Protein AF-A0AA38KB79-F1 (afdb_monomer_lite)

Secondary structure (DSSP, 8-state):
---GGGS-HHHHH-HHHHHHHHHHHHHHHHHHHHHHHHHHHHHHB-EETTTTEE-BPPPPHHHHHHHHHHHHH-TT------HHHHHHHHHHHHHHHHHHHHHTSTT---TTHHHHHHHHHHHHHHHTTT-HHHHHHHHHHHHHHHHHHTT-----TTT-S-----------

Foldseek 3Di:
DDPPVPDPPVQVPPVVNVVVVVVVVVVLVVVLVVVLLVLLLLQQDFADLVVLHGDDPHDALQRSLVVSCCSNVHPPDPDDAAPVSSLVSLLLSVLLSVQLSVVSPRSHHDPCSVVSSVVVVVCLCVVVVNPPVSSVVVSVVSSVVSCVVNVRPPDCVPRHPPPPPPPPDPDD

Sequence (172 aa):
MMRFDLLPSAVREHKPTMAVIKNKINKELTNNRAAAKALLLKSLGDFSPGINEFSGPYIPIVKLTNMLLSEICGASSKLTVTLPRVARVAFLRNQYVCDATIAANGGKVGSGFWDNVDTALRVVRETHKEDSIKITQVFTRILMEDRATYNDFESDENLDRLAEVLESDVEV

pLDDT: mean 84.41, std 15.44, range [36.84, 97.69]

Radius of gyration: 18.87 Å; chains: 1; bounding box: 64×36×50 Å

Organism: NCBI:txid2804958

Structure (mmCIF, N/CA/C/O backbone):
data_AF-A0AA38KB79-F1
#
_entry.id   AF-A0AA38KB79-F1
#
loop_
_atom_site.group_PDB
_atom_site.id
_atom_site.type_symbol
_atom_site.label_atom_id
_atom_site.label_alt_id
_atom_site.label_comp_id
_atom_site.label_asym_id
_atom_site.label_entity_id
_atom_site.label_seq_id
_atom_site.pdbx_PDB_ins_code
_atom_site.Cartn_x
_atom_site.Cartn_y
_atom_site.Cartn_z
_atom_site.occupancy
_atom_site.B_iso_or_equiv
_atom_site.auth_seq_id
_atom_site.auth_comp_id
_atom_site.auth_asym_id
_atom_site.auth_atom_id
_atom_site.pdbx_PDB_model_num
ATOM 1 N N . MET A 1 1 ? -13.591 5.690 10.187 1.00 42.28 1 MET A N 1
ATOM 2 C CA . MET A 1 1 ? -14.034 6.135 11.527 1.00 42.28 1 MET A CA 1
ATOM 3 C C . MET A 1 1 ? -14.784 4.976 12.175 1.00 42.28 1 MET A C 1
ATOM 5 O O . MET A 1 1 ? -15.666 4.434 11.523 1.00 42.28 1 MET A O 1
ATOM 9 N N . MET A 1 2 ? -14.376 4.512 13.364 1.00 60.38 2 MET A N 1
ATOM 10 C CA . MET A 1 2 ? -15.037 3.379 14.034 1.00 60.38 2 MET A CA 1
ATOM 11 C C . MET A 1 2 ? -16.416 3.782 14.553 1.00 60.38 2 MET A C 1
ATOM 13 O O . MET A 1 2 ? -16.556 4.829 15.185 1.00 60.38 2 MET A O 1
ATOM 17 N N . ARG A 1 3 ? -17.406 2.920 14.318 1.00 69.75 3 ARG A N 1
ATOM 18 C CA . ARG A 1 3 ? -18.794 3.111 14.732 1.00 69.75 3 ARG A CA 1
ATOM 19 C C . ARG A 1 3 ? -19.046 2.573 16.147 1.00 69.75 3 ARG A C 1
ATOM 21 O O . ARG A 1 3 ? -19.761 1.593 16.343 1.00 69.75 3 ARG A O 1
ATOM 28 N N . PHE A 1 4 ? -18.408 3.172 17.156 1.00 70.88 4 PHE A N 1
ATOM 29 C CA . PHE A 1 4 ? -18.688 2.818 18.560 1.00 70.88 4 PHE A CA 1
ATOM 30 C C . PHE A 1 4 ? -20.123 3.174 18.974 1.00 70.88 4 PHE A C 1
ATOM 32 O O . PHE A 1 4 ? -20.611 2.668 19.979 1.00 70.88 4 PHE A O 1
ATOM 39 N N . ASP A 1 5 ? -20.806 4.006 18.188 1.00 72.50 5 ASP A N 1
ATOM 40 C CA . ASP A 1 5 ? -22.233 4.307 18.273 1.00 72.50 5 ASP A CA 1
ATOM 41 C C . ASP A 1 5 ? -23.123 3.061 18.143 1.00 72.50 5 ASP A C 1
ATOM 43 O O . ASP A 1 5 ? -24.204 3.052 18.723 1.00 72.50 5 ASP A O 1
ATOM 47 N N . LEU A 1 6 ? -22.648 1.994 17.491 1.00 77.00 6 LEU A N 1
ATOM 48 C CA . LEU A 1 6 ? -23.392 0.739 17.323 1.00 77.00 6 LEU A CA 1
ATOM 49 C C . LEU A 1 6 ? -23.281 -0.221 18.520 1.00 77.00 6 LEU A C 1
ATOM 51 O O . LEU A 1 6 ? -23.976 -1.234 18.560 1.00 77.00 6 LEU A O 1
ATOM 55 N N . LEU A 1 7 ? -22.411 0.061 19.497 1.00 79.62 7 LEU A N 1
ATOM 56 C CA . LEU A 1 7 ? -22.314 -0.757 20.708 1.00 79.62 7 LEU A CA 1
ATOM 57 C C . LEU A 1 7 ? -23.459 -0.425 21.683 1.00 79.62 7 LEU A C 1
ATOM 59 O O . LEU A 1 7 ? -23.790 0.756 21.843 1.00 79.62 7 LEU A O 1
ATOM 63 N N . PRO A 1 8 ? -24.010 -1.421 22.406 1.00 84.75 8 PRO A N 1
ATOM 64 C CA . PRO A 1 8 ? -24.992 -1.178 23.462 1.00 84.75 8 PRO A CA 1
ATOM 65 C C . PRO A 1 8 ? -24.484 -0.157 24.491 1.00 84.75 8 PRO A C 1
ATOM 67 O O . PRO A 1 8 ? -23.306 -0.182 24.860 1.00 84.75 8 PRO A O 1
ATOM 70 N N . SER A 1 9 ? -25.362 0.718 24.996 1.00 79.81 9 SER A N 1
ATOM 71 C CA . SER A 1 9 ? -25.012 1.769 25.974 1.00 79.81 9 SER A CA 1
ATOM 72 C C . SER A 1 9 ? -24.265 1.219 27.190 1.00 79.81 9 SER A C 1
ATOM 74 O O . SER A 1 9 ? -23.208 1.741 27.540 1.00 79.81 9 SER A O 1
ATOM 76 N N . ALA A 1 10 ? -24.729 0.089 27.729 1.00 79.12 10 ALA A N 1
ATOM 77 C CA . ALA A 1 10 ? -24.097 -0.611 28.845 1.00 79.12 10 ALA A CA 1
ATOM 78 C C . ALA A 1 10 ? -22.624 -0.981 28.580 1.00 79.12 10 ALA A C 1
ATOM 80 O O . ALA A 1 10 ? -21.791 -0.911 29.479 1.00 79.12 10 ALA A O 1
ATOM 81 N N . VAL A 1 11 ? -22.275 -1.337 27.339 1.00 78.44 11 VAL A N 1
ATOM 82 C CA . VAL A 1 11 ? -20.889 -1.648 26.955 1.00 78.44 11 VAL A CA 1
ATOM 83 C C . VAL A 1 11 ? -20.072 -0.368 26.826 1.00 78.44 11 VAL A C 1
ATOM 85 O O . VAL A 1 11 ? -18.942 -0.329 27.303 1.00 78.44 11 VAL A O 1
ATOM 88 N N . ARG A 1 12 ? -20.638 0.687 26.225 1.00 80.25 12 ARG A N 1
ATOM 89 C CA . ARG A 1 12 ? -19.955 1.976 26.005 1.00 80.25 12 ARG A CA 1
ATOM 90 C C . ARG A 1 12 ? -19.605 2.693 27.305 1.00 80.25 12 ARG A C 1
ATOM 92 O O . ARG A 1 12 ? -18.544 3.308 27.397 1.00 80.25 12 ARG A O 1
ATOM 99 N N . GLU A 1 13 ? -20.484 2.609 28.294 1.00 86.00 13 GLU A N 1
ATOM 100 C CA . GLU A 1 13 ? -20.317 3.250 29.601 1.00 86.00 13 GLU A CA 1
ATOM 101 C C . GLU A 1 13 ? -19.395 2.443 30.529 1.00 86.00 13 GLU A C 1
ATOM 103 O O . GLU A 1 13 ? -18.754 3.002 31.425 1.00 86.00 13 GLU A O 1
ATOM 108 N N . HIS A 1 14 ? -19.235 1.139 30.274 1.00 89.12 14 HIS A N 1
ATOM 109 C CA . HIS A 1 14 ? -18.348 0.280 31.048 1.00 89.12 14 HIS A CA 1
ATOM 110 C C . HIS A 1 14 ? -16.876 0.457 30.634 1.00 89.12 14 HIS A C 1
ATOM 112 O O . HIS A 1 14 ? -16.342 -0.241 29.763 1.00 89.12 14 HIS A O 1
ATOM 118 N N . LYS A 1 15 ? -16.193 1.398 31.302 1.00 86.50 15 LYS A N 1
ATOM 119 C CA . LYS A 1 15 ? -14.796 1.786 31.018 1.00 86.50 15 LYS A CA 1
ATOM 120 C C . LYS A 1 15 ? -13.823 0.600 30.880 1.00 86.50 15 LYS A C 1
ATOM 122 O O . LYS A 1 15 ? -13.071 0.606 29.903 1.00 86.50 15 LYS A O 1
ATOM 127 N N . PRO A 1 16 ? -13.822 -0.418 31.770 1.00 89.75 16 PRO A N 1
ATOM 128 C CA . PRO A 1 16 ? -12.907 -1.553 31.632 1.00 89.75 16 PRO A CA 1
ATOM 129 C C . PRO A 1 16 ? -13.138 -2.346 30.340 1.00 89.75 16 PRO A C 1
ATOM 131 O O . PRO A 1 16 ? -12.187 -2.656 29.625 1.00 89.75 16 PRO A O 1
ATOM 134 N N . THR A 1 17 ? -14.400 -2.610 29.989 1.00 86.25 17 THR A N 1
ATOM 135 C CA . THR A 1 17 ? -14.744 -3.354 28.765 1.00 86.25 17 THR A CA 1
ATOM 136 C C . THR A 1 17 ? -14.363 -2.557 27.524 1.00 86.25 17 THR A C 1
ATOM 138 O O . THR A 1 17 ? -13.744 -3.100 26.611 1.00 86.25 17 THR A O 1
ATOM 141 N N . MET A 1 18 ? -14.637 -1.250 27.508 1.00 88.62 18 MET A N 1
ATOM 142 C CA . MET A 1 18 ? -14.214 -0.392 26.400 1.00 88.62 18 MET A CA 1
ATOM 143 C C . MET A 1 18 ? -12.696 -0.318 26.248 1.00 88.62 18 MET A C 1
ATOM 145 O O . MET A 1 18 ? -12.212 -0.267 25.117 1.00 88.62 18 MET A O 1
ATOM 149 N N . ALA A 1 19 ? -11.934 -0.329 27.345 1.00 89.00 19 ALA A N 1
ATOM 150 C CA . ALA A 1 19 ? -10.475 -0.372 27.284 1.00 89.00 19 ALA A CA 1
ATOM 151 C C . ALA A 1 19 ? -9.980 -1.674 26.634 1.00 89.00 19 ALA A C 1
ATOM 153 O O . ALA A 1 19 ? -9.142 -1.630 25.733 1.00 89.00 19 ALA A O 1
ATOM 154 N N . VAL A 1 20 ? -10.552 -2.821 27.016 1.00 89.75 20 VAL A N 1
ATOM 155 C CA . VAL A 1 20 ? -10.233 -4.124 26.408 1.00 89.75 20 VAL A CA 1
ATOM 156 C C . VAL A 1 20 ? -10.568 -4.139 24.915 1.00 89.75 20 VAL A C 1
ATOM 158 O O . VAL A 1 20 ? -9.731 -4.543 24.108 1.00 89.75 20 VAL A O 1
ATOM 161 N N . ILE A 1 21 ? -11.752 -3.649 24.530 1.00 86.25 21 ILE A N 1
ATOM 162 C CA . ILE A 1 21 ? -12.179 -3.572 23.125 1.00 86.25 21 ILE A CA 1
ATOM 163 C C . ILE A 1 21 ? -11.209 -2.704 22.315 1.00 86.25 21 ILE A C 1
ATOM 165 O O . ILE A 1 21 ? -10.698 -3.151 21.288 1.00 86.25 21 ILE A O 1
ATOM 169 N N . LYS A 1 22 ? -10.903 -1.490 22.792 1.00 88.38 22 LYS A N 1
ATOM 170 C CA . LYS A 1 22 ? -9.963 -0.577 22.122 1.00 88.38 22 LYS A CA 1
ATOM 171 C C . LYS A 1 22 ? -8.583 -1.209 21.960 1.00 88.38 22 LYS A C 1
ATOM 173 O O . LYS A 1 22 ? -8.024 -1.158 20.870 1.00 88.38 22 LYS A O 1
ATOM 178 N N . ASN A 1 23 ? -8.059 -1.842 23.008 1.00 91.00 23 ASN A N 1
ATOM 179 C CA . ASN A 1 23 ? -6.752 -2.496 22.962 1.00 91.00 23 ASN A CA 1
ATOM 180 C C . ASN A 1 23 ? -6.723 -3.646 21.953 1.00 91.00 23 ASN A C 1
ATOM 182 O O . ASN A 1 23 ? -5.775 -3.749 21.175 1.00 91.00 23 ASN A O 1
ATOM 186 N N . LYS A 1 24 ? -7.768 -4.483 21.923 1.00 89.56 24 LYS A N 1
ATOM 187 C CA . LYS A 1 24 ? -7.868 -5.590 20.967 1.00 89.56 24 LYS A CA 1
ATOM 188 C C . LYS A 1 24 ? -7.904 -5.080 19.527 1.00 89.56 24 LYS A C 1
ATOM 190 O O . LYS A 1 24 ? -7.163 -5.585 18.692 1.00 89.56 24 LYS A O 1
ATOM 195 N N . ILE A 1 25 ? -8.697 -4.044 19.255 1.00 86.69 25 ILE A N 1
ATOM 196 C CA . ILE A 1 25 ? -8.784 -3.445 17.918 1.00 86.69 25 ILE A CA 1
ATOM 197 C C . ILE A 1 25 ? -7.461 -2.786 17.519 1.00 86.69 25 ILE A C 1
ATOM 199 O O . ILE A 1 25 ? -6.984 -3.000 16.411 1.00 86.69 25 ILE A O 1
ATOM 203 N N . ASN A 1 26 ? -6.835 -2.014 18.411 1.00 89.12 26 ASN A N 1
ATOM 204 C CA . ASN A 1 26 ? -5.550 -1.372 18.128 1.00 89.12 26 ASN A CA 1
ATOM 205 C C . ASN A 1 26 ? -4.465 -2.403 17.805 1.00 89.12 26 ASN A C 1
ATOM 207 O O . ASN A 1 26 ? -3.685 -2.203 16.872 1.00 89.12 26 ASN A O 1
ATOM 211 N N . LYS A 1 27 ? -4.438 -3.517 18.545 1.00 91.38 27 LYS A N 1
ATOM 212 C CA . LYS A 1 27 ? -3.536 -4.637 18.272 1.00 91.38 27 LYS A CA 1
ATOM 213 C C . LYS A 1 27 ? -3.803 -5.231 16.889 1.00 91.38 27 LYS A C 1
ATOM 215 O O . LYS A 1 27 ? -2.865 -5.380 16.116 1.00 91.38 27 LYS A O 1
ATOM 220 N N . GLU A 1 28 ? -5.065 -5.490 16.558 1.00 90.06 28 GLU A N 1
ATOM 221 C CA . GLU A 1 28 ? -5.451 -6.044 15.257 1.00 90.06 28 GLU A CA 1
ATOM 222 C C . GLU A 1 28 ? -5.068 -5.121 14.094 1.00 90.06 28 GLU A C 1
ATOM 224 O O . GLU A 1 28 ? -4.410 -5.540 13.149 1.00 90.06 28 GLU A O 1
ATOM 229 N N . LEU A 1 29 ? -5.376 -3.825 14.191 1.00 89.19 29 LEU A N 1
ATOM 230 C CA . LEU A 1 29 ? -5.005 -2.841 13.170 1.00 89.19 29 LEU A CA 1
ATOM 231 C C . LEU A 1 29 ? -3.485 -2.720 13.006 1.00 89.19 29 LEU A C 1
ATOM 233 O O . LEU A 1 29 ? -2.998 -2.514 11.895 1.00 89.19 29 LEU A O 1
ATOM 237 N N . THR A 1 30 ? -2.733 -2.851 14.100 1.00 91.44 30 THR A N 1
ATOM 238 C CA . THR A 1 30 ? -1.264 -2.858 14.069 1.00 91.44 30 THR A CA 1
ATOM 239 C C . THR A 1 30 ? -0.738 -4.099 13.353 1.00 91.44 30 THR A C 1
ATOM 241 O O . THR A 1 30 ? 0.137 -3.980 12.494 1.00 91.44 30 THR A O 1
ATOM 244 N N . ASN A 1 31 ? -1.307 -5.269 13.645 1.00 91.75 31 ASN A N 1
ATOM 245 C CA . ASN A 1 31 ? -0.956 -6.521 12.982 1.00 91.75 31 ASN A CA 1
ATOM 246 C C . ASN A 1 31 ? -1.278 -6.468 11.485 1.00 91.75 31 ASN A C 1
ATOM 248 O O . ASN A 1 31 ? -0.405 -6.757 10.672 1.00 91.75 31 ASN A O 1
ATOM 252 N N . ASN A 1 32 ? -2.468 -5.994 11.112 1.00 91.56 32 ASN A N 1
ATOM 253 C CA . ASN A 1 32 ? -2.883 -5.859 9.713 1.00 91.56 32 ASN A CA 1
ATOM 254 C C . ASN A 1 32 ? -1.961 -4.914 8.938 1.00 91.56 32 ASN A C 1
ATOM 256 O O . ASN A 1 32 ? -1.565 -5.199 7.811 1.00 91.56 32 ASN A O 1
ATOM 260 N N . ARG A 1 33 ? -1.551 -3.804 9.562 1.00 92.88 33 ARG A N 1
ATOM 261 C CA . ARG A 1 33 ? -0.542 -2.893 9.009 1.00 92.88 33 ARG A CA 1
ATOM 262 C C . ARG A 1 33 ? 0.820 -3.568 8.840 1.00 92.88 33 ARG A C 1
ATOM 264 O O . ARG A 1 33 ? 1.491 -3.345 7.837 1.00 92.88 33 ARG A O 1
ATOM 271 N N . ALA A 1 34 ? 1.262 -4.374 9.799 1.00 93.44 34 ALA A N 1
ATOM 272 C CA . ALA A 1 34 ? 2.520 -5.107 9.673 1.00 93.44 34 ALA A CA 1
ATOM 273 C C . ALA A 1 34 ? 2.456 -6.150 8.542 1.00 93.44 34 ALA A C 1
ATOM 275 O O . ALA A 1 34 ? 3.361 -6.196 7.709 1.00 93.44 34 ALA A O 1
ATOM 276 N N . ALA A 1 35 ? 1.362 -6.911 8.466 1.00 94.56 35 ALA A N 1
ATOM 277 C CA . ALA A 1 35 ? 1.115 -7.908 7.429 1.00 94.56 35 ALA A CA 1
ATOM 278 C C . ALA A 1 35 ? 1.055 -7.273 6.031 1.00 94.56 35 ALA A C 1
ATOM 280 O O . ALA A 1 35 ? 1.725 -7.738 5.110 1.00 94.56 35 ALA A O 1
ATOM 281 N N . ALA A 1 36 ? 0.354 -6.143 5.889 1.00 95.44 36 ALA A N 1
ATOM 282 C CA . ALA A 1 36 ? 0.302 -5.398 4.636 1.00 95.44 36 ALA A CA 1
ATOM 283 C C . ALA A 1 36 ? 1.699 -4.962 4.169 1.00 95.44 36 ALA A C 1
ATOM 285 O O . ALA A 1 36 ? 2.058 -5.198 3.018 1.00 95.44 36 ALA A O 1
ATOM 286 N N . LYS A 1 37 ? 2.529 -4.400 5.063 1.00 95.56 37 LYS A N 1
ATOM 287 C CA . LYS A 1 37 ? 3.921 -4.041 4.731 1.00 95.56 37 LYS A CA 1
ATOM 288 C C . LYS A 1 37 ? 4.749 -5.251 4.297 1.00 95.56 37 LYS A C 1
ATOM 290 O O . LYS A 1 37 ? 5.547 -5.134 3.373 1.00 95.56 37 LYS A O 1
ATOM 295 N N . ALA A 1 38 ? 4.575 -6.393 4.958 1.00 95.56 38 ALA A N 1
ATOM 296 C CA . ALA A 1 38 ? 5.284 -7.620 4.608 1.00 95.56 38 ALA A CA 1
ATOM 297 C C . ALA A 1 38 ? 4.873 -8.139 3.221 1.00 95.56 38 ALA A C 1
ATOM 299 O O . ALA A 1 38 ? 5.730 -8.553 2.444 1.00 95.56 38 ALA A O 1
ATOM 300 N N . LEU A 1 39 ? 3.582 -8.070 2.886 1.00 96.75 39 LEU A N 1
ATOM 301 C CA . LEU A 1 39 ? 3.069 -8.440 1.567 1.00 96.75 39 LEU A CA 1
ATOM 302 C C . LEU A 1 39 ? 3.544 -7.492 0.462 1.00 96.75 39 LEU A C 1
ATOM 304 O O . LEU A 1 39 ? 3.928 -7.966 -0.606 1.00 96.75 39 LEU A O 1
ATOM 308 N N . LEU A 1 40 ? 3.580 -6.182 0.726 1.00 96.88 40 LEU A N 1
ATOM 309 C CA . LEU A 1 40 ? 4.143 -5.195 -0.200 1.00 96.88 40 LEU A CA 1
ATOM 310 C C . LEU A 1 40 ? 5.622 -5.486 -0.477 1.00 96.88 40 LEU A C 1
ATOM 312 O O . LEU A 1 40 ? 6.003 -5.590 -1.638 1.00 96.88 40 LEU A O 1
ATOM 316 N N . LEU A 1 41 ? 6.432 -5.723 0.560 1.00 95.88 41 LEU A N 1
ATOM 317 C CA . LEU A 1 41 ? 7.835 -6.113 0.388 1.00 95.88 41 LEU A CA 1
ATOM 318 C C . LEU A 1 41 ? 7.969 -7.394 -0.439 1.00 95.88 41 LEU A C 1
ATOM 320 O O . LEU A 1 41 ? 8.702 -7.433 -1.421 1.00 95.88 41 LEU A O 1
ATOM 324 N N . LYS A 1 42 ? 7.212 -8.433 -0.070 1.00 95.62 42 LYS A N 1
ATOM 325 C CA . LYS A 1 42 ? 7.219 -9.723 -0.768 1.00 95.62 42 LYS A CA 1
ATOM 326 C C . LYS A 1 42 ? 6.853 -9.579 -2.247 1.00 95.62 42 LYS A C 1
ATOM 328 O O . LYS A 1 42 ? 7.368 -10.329 -3.067 1.00 95.62 42 LYS A O 1
ATOM 333 N N . SER A 1 43 ? 5.978 -8.632 -2.591 1.00 96.31 43 SER A N 1
ATOM 334 C CA . SER A 1 43 ? 5.566 -8.389 -3.978 1.00 96.31 43 SER A CA 1
ATOM 335 C C . SER A 1 43 ? 6.677 -7.869 -4.883 1.00 96.31 43 SER A C 1
ATOM 337 O O . SER A 1 43 ? 6.566 -7.985 -6.102 1.00 96.31 43 SER A O 1
ATOM 339 N N . LEU A 1 44 ? 7.734 -7.312 -4.293 1.00 95.69 44 LEU A N 1
ATOM 340 C CA . LEU A 1 44 ? 8.843 -6.690 -5.002 1.00 95.69 44 LEU A CA 1
ATOM 341 C C . LEU A 1 44 ? 10.019 -7.658 -5.231 1.00 95.69 44 LEU A C 1
ATOM 343 O O . LEU A 1 44 ? 10.892 -7.367 -6.043 1.00 95.69 44 LEU A O 1
ATOM 347 N N . GLY A 1 45 ? 10.026 -8.820 -4.570 1.00 93.31 45 GLY A N 1
ATOM 348 C CA . GLY A 1 45 ? 11.122 -9.785 -4.653 1.00 93.31 45 GLY A CA 1
ATOM 349 C C . GLY A 1 45 ? 12.372 -9.319 -3.906 1.00 93.31 45 GLY A C 1
ATOM 350 O O . GLY A 1 45 ? 12.269 -8.745 -2.818 1.00 93.31 45 GLY A O 1
ATOM 351 N N . ASP A 1 46 ? 13.547 -9.578 -4.479 1.00 93.44 46 ASP A N 1
ATOM 352 C CA . ASP A 1 46 ? 14.823 -9.288 -3.826 1.00 93.44 46 ASP A CA 1
ATOM 353 C C . ASP A 1 46 ? 15.293 -7.853 -4.072 1.00 93.44 46 ASP A C 1
ATOM 355 O O . ASP A 1 46 ? 15.255 -7.338 -5.195 1.00 93.44 46 ASP A O 1
ATOM 359 N N . PHE A 1 47 ? 15.774 -7.220 -3.002 1.00 93.75 47 PHE A N 1
ATOM 360 C CA . PHE A 1 47 ? 16.335 -5.876 -3.032 1.00 93.75 47 PHE A CA 1
ATOM 361 C C . PHE A 1 47 ? 17.858 -5.920 -3.157 1.00 93.75 47 PHE A C 1
ATOM 363 O O . PHE A 1 47 ? 18.532 -6.574 -2.359 1.00 93.75 47 PHE A O 1
ATOM 370 N N . SER A 1 48 ? 18.397 -5.165 -4.111 1.00 91.31 48 SER A N 1
ATOM 371 C CA . SER A 1 48 ? 19.828 -5.062 -4.396 1.00 91.31 48 SER A CA 1
ATOM 372 C C . SER A 1 48 ? 20.393 -3.739 -3.859 1.00 91.31 48 SER A C 1
ATOM 374 O O . SER A 1 48 ? 20.216 -2.699 -4.499 1.00 91.31 48 SER A O 1
ATOM 376 N N . PRO A 1 49 ? 21.131 -3.731 -2.727 1.00 85.94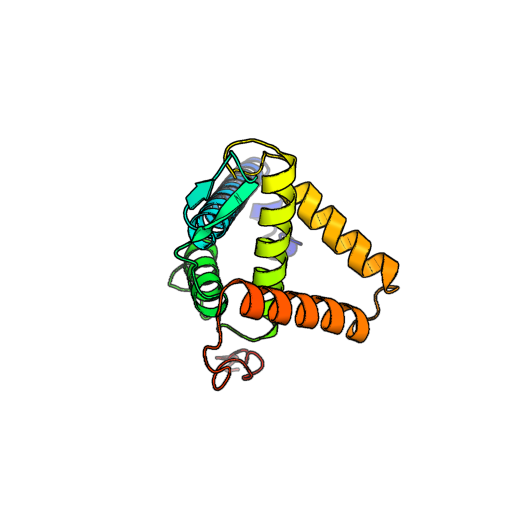 49 PRO A N 1
ATOM 377 C CA . PRO A 1 49 ? 21.596 -2.490 -2.098 1.00 85.94 49 PRO A CA 1
ATOM 378 C C . PRO A 1 49 ? 22.555 -1.663 -2.957 1.00 85.94 49 PRO A C 1
ATOM 380 O O . PRO A 1 49 ? 22.613 -0.450 -2.800 1.00 85.94 49 PRO A O 1
ATOM 383 N N . GLY A 1 50 ? 23.308 -2.306 -3.856 1.00 85.00 50 GLY A N 1
ATOM 384 C CA . GLY A 1 50 ? 24.293 -1.625 -4.702 1.00 85.00 50 GLY A CA 1
ATOM 385 C C . GLY A 1 50 ? 23.679 -0.695 -5.749 1.00 85.00 50 GLY A C 1
ATOM 386 O O . GLY A 1 50 ? 24.305 0.293 -6.115 1.00 85.00 50 GLY A O 1
ATOM 387 N N . ILE A 1 51 ? 22.461 -0.998 -6.203 1.00 87.25 51 ILE A N 1
ATOM 388 C CA . ILE A 1 51 ? 21.730 -0.210 -7.208 1.00 87.25 51 ILE A CA 1
ATOM 389 C C . ILE A 1 51 ? 20.432 0.390 -6.658 1.00 87.25 51 ILE A C 1
ATOM 391 O O . ILE A 1 51 ? 19.777 1.149 -7.355 1.00 87.25 51 ILE A O 1
ATOM 395 N N . ASN A 1 52 ? 20.095 0.104 -5.394 1.00 88.44 52 ASN A N 1
ATOM 396 C CA . ASN A 1 52 ? 18.888 0.586 -4.722 1.00 88.44 52 ASN A CA 1
ATOM 397 C C . ASN A 1 52 ? 17.590 0.190 -5.452 1.00 88.44 52 ASN A C 1
ATOM 399 O O . ASN A 1 52 ? 16.634 0.958 -5.495 1.00 88.44 52 ASN A O 1
ATOM 403 N N . GLU A 1 53 ? 17.558 -1.012 -6.028 1.00 90.56 53 GLU A N 1
ATOM 404 C CA . GLU A 1 53 ? 16.445 -1.489 -6.852 1.00 90.56 53 GLU A CA 1
ATOM 405 C C . GLU A 1 53 ? 15.970 -2.877 -6.420 1.00 90.56 53 GLU A C 1
ATOM 407 O O . GLU A 1 53 ? 16.721 -3.687 -5.867 1.00 90.56 53 GLU A O 1
ATOM 412 N N . PHE A 1 54 ? 14.696 -3.145 -6.694 1.00 93.12 54 PHE A N 1
ATOM 413 C CA . PHE A 1 54 ? 14.103 -4.471 -6.586 1.00 93.12 54 PHE A CA 1
ATOM 414 C C . PHE A 1 54 ? 14.262 -5.216 -7.913 1.00 93.12 54 PHE A C 1
ATOM 416 O O . PHE A 1 54 ? 14.236 -4.598 -8.971 1.00 93.12 54 PHE A O 1
ATOM 423 N N . SER A 1 55 ? 14.434 -6.536 -7.852 1.00 91.75 55 SER A N 1
ATOM 424 C CA . SER A 1 55 ? 14.753 -7.369 -9.027 1.00 91.75 55 SER A CA 1
ATOM 425 C C . SER A 1 55 ? 13.752 -8.497 -9.291 1.00 91.75 55 SER A C 1
ATOM 427 O O . SER A 1 55 ? 13.916 -9.283 -10.225 1.00 91.75 55 SER A O 1
ATOM 429 N N . GLY A 1 56 ? 12.674 -8.558 -8.509 1.00 89.94 56 GLY A N 1
ATOM 430 C CA . GLY A 1 56 ? 11.680 -9.614 -8.607 1.00 89.94 56 GLY A CA 1
ATOM 431 C C . GLY A 1 56 ? 12.158 -10.943 -8.000 1.00 89.94 56 GLY A C 1
ATOM 432 O O . GLY A 1 56 ? 13.124 -10.958 -7.237 1.00 89.94 56 GLY A O 1
ATOM 433 N N . PRO A 1 57 ? 11.447 -12.056 -8.261 1.00 91.88 57 PRO A N 1
ATOM 434 C CA . PRO A 1 57 ? 10.227 -12.132 -9.065 1.00 91.88 57 PRO A CA 1
ATOM 435 C C . PRO A 1 57 ? 9.101 -11.276 -8.473 1.00 91.88 57 PRO A C 1
ATOM 437 O O . PRO A 1 57 ? 8.851 -11.295 -7.268 1.00 91.88 57 PRO A O 1
ATOM 440 N N . TYR A 1 58 ? 8.427 -10.513 -9.331 1.00 93.88 58 TYR A N 1
ATOM 441 C CA . TYR A 1 58 ? 7.353 -9.619 -8.912 1.00 93.88 58 TYR A CA 1
ATOM 442 C C . TYR A 1 58 ? 6.026 -10.361 -8.763 1.00 93.88 58 TYR A C 1
ATOM 444 O O . TYR A 1 58 ? 5.735 -11.301 -9.503 1.00 93.88 58 TYR A O 1
ATOM 452 N N . ILE A 1 59 ? 5.191 -9.913 -7.825 1.00 93.56 59 ILE A N 1
ATOM 453 C CA . ILE A 1 59 ? 3.798 -10.360 -7.736 1.00 93.56 59 ILE A CA 1
ATOM 454 C C . ILE A 1 59 ? 2.926 -9.398 -8.565 1.00 93.56 59 ILE A C 1
ATOM 456 O O . ILE A 1 59 ? 2.973 -8.191 -8.303 1.00 93.56 59 ILE A O 1
ATOM 460 N N . PRO A 1 60 ? 2.116 -9.909 -9.516 1.00 92.50 60 PRO A N 1
ATOM 461 C CA . PRO A 1 60 ? 1.106 -9.127 -10.229 1.00 92.50 60 PRO A CA 1
ATOM 462 C C . PRO A 1 60 ? 0.189 -8.356 -9.277 1.00 92.50 60 PRO A C 1
ATOM 464 O O . PRO A 1 60 ? -0.195 -8.864 -8.218 1.00 92.50 60 PRO A O 1
ATOM 467 N N . ILE A 1 61 ? -0.190 -7.134 -9.633 1.00 94.12 61 ILE A N 1
ATOM 468 C CA . ILE A 1 61 ? -0.897 -6.215 -8.740 1.00 94.12 61 ILE A CA 1
ATOM 469 C C . ILE A 1 61 ? -2.298 -6.719 -8.378 1.00 94.12 61 ILE A C 1
ATOM 471 O O . ILE A 1 61 ? -2.762 -6.551 -7.243 1.00 94.12 61 ILE A O 1
ATOM 475 N N . VAL A 1 62 ? -2.956 -7.425 -9.299 1.00 91.19 62 VAL A N 1
ATOM 476 C CA . VAL A 1 62 ? -4.255 -8.075 -9.063 1.00 91.19 62 VAL A CA 1
ATOM 477 C C . VAL A 1 62 ? -4.111 -9.200 -8.037 1.00 91.19 62 VAL A C 1
ATOM 479 O O . VAL A 1 62 ? -4.885 -9.292 -7.077 1.00 91.19 62 VAL A O 1
ATOM 482 N N . LYS A 1 63 ? -3.069 -10.025 -8.174 1.00 90.88 63 LYS A N 1
ATOM 483 C CA . LYS A 1 63 ? -2.749 -11.092 -7.220 1.00 90.88 63 LYS A CA 1
ATOM 484 C C . LYS A 1 63 ? -2.369 -10.533 -5.849 1.00 90.88 63 LYS A C 1
ATOM 486 O O . LYS A 1 63 ? -2.870 -11.021 -4.838 1.00 90.88 63 LYS A O 1
ATOM 491 N N . LEU A 1 64 ? -1.557 -9.477 -5.800 1.00 93.88 64 LEU A N 1
ATOM 492 C CA . LEU A 1 64 ? -1.209 -8.787 -4.556 1.00 93.88 64 LEU A CA 1
ATOM 493 C C . LEU A 1 64 ? -2.455 -8.237 -3.852 1.00 93.88 64 LEU A C 1
ATOM 495 O O . LEU A 1 64 ? -2.592 -8.376 -2.638 1.00 93.88 64 LEU A O 1
ATOM 499 N N . THR A 1 65 ? -3.393 -7.671 -4.614 1.00 93.19 65 THR A N 1
ATOM 500 C CA . THR A 1 65 ? -4.659 -7.164 -4.072 1.00 93.19 65 THR A CA 1
ATOM 501 C C . THR A 1 65 ? -5.482 -8.286 -3.437 1.00 93.19 65 THR A C 1
ATOM 503 O O . THR A 1 65 ? -5.946 -8.131 -2.308 1.00 93.19 65 THR A O 1
ATOM 506 N N . ASN A 1 66 ? -5.603 -9.441 -4.101 1.00 89.81 66 ASN A N 1
ATOM 507 C CA . ASN A 1 66 ? -6.265 -10.624 -3.535 1.00 89.81 66 ASN A CA 1
ATOM 508 C C . ASN A 1 66 ? -5.601 -11.097 -2.234 1.00 89.81 66 ASN A C 1
ATOM 510 O O . ASN A 1 66 ? -6.289 -11.385 -1.252 1.00 89.81 66 ASN A O 1
ATOM 514 N N . MET A 1 67 ? -4.267 -11.152 -2.214 1.00 91.69 67 MET A N 1
ATOM 515 C CA . MET A 1 67 ? -3.502 -11.558 -1.033 1.00 91.69 67 MET A CA 1
ATOM 516 C C . MET A 1 67 ? -3.729 -10.598 0.140 1.00 91.69 67 MET A C 1
ATOM 518 O O . MET A 1 67 ? -3.994 -11.051 1.249 1.00 91.69 67 MET A O 1
ATOM 522 N N . LEU A 1 68 ? -3.695 -9.283 -0.102 1.00 92.69 68 LEU A N 1
ATOM 523 C CA . LEU A 1 68 ? -3.945 -8.270 0.928 1.00 92.69 68 LEU A CA 1
ATOM 524 C C . LEU A 1 68 ? -5.368 -8.344 1.486 1.00 92.69 68 LEU A C 1
ATOM 526 O O . LEU A 1 68 ? -5.544 -8.267 2.699 1.00 92.69 68 LEU A O 1
ATOM 530 N N . LEU A 1 69 ? -6.380 -8.498 0.627 1.00 89.12 69 LEU A N 1
ATOM 531 C CA . LEU A 1 69 ? -7.766 -8.630 1.084 1.00 89.12 69 LEU A CA 1
ATOM 532 C C . LEU A 1 69 ? -7.957 -9.895 1.924 1.00 89.12 69 LEU A C 1
ATOM 534 O O . LEU A 1 69 ? -8.572 -9.828 2.985 1.00 89.12 69 LEU A O 1
ATOM 538 N N . SER A 1 70 ? -7.386 -11.018 1.489 1.00 88.00 70 SER A N 1
ATOM 539 C CA . SER A 1 70 ? -7.483 -12.292 2.210 1.00 88.00 70 SER A CA 1
ATOM 540 C C . SER A 1 70 ? -6.810 -12.223 3.584 1.00 88.00 70 SER A C 1
ATOM 542 O O . SER A 1 70 ? -7.381 -12.686 4.568 1.00 88.00 70 SER A O 1
ATOM 544 N N . GLU A 1 71 ? -5.628 -11.606 3.659 1.00 88.81 71 GLU A N 1
ATOM 545 C CA . GLU A 1 71 ? -4.851 -11.473 4.895 1.00 88.81 71 GLU A CA 1
ATOM 546 C C . GLU A 1 71 ? -5.507 -10.506 5.894 1.00 88.81 71 GLU A C 1
ATOM 548 O O . GLU A 1 71 ? -5.587 -10.794 7.082 1.00 88.81 71 GLU A O 1
ATOM 553 N N . ILE A 1 72 ? -6.001 -9.355 5.423 1.00 84.50 72 ILE A N 1
ATOM 554 C CA . ILE A 1 72 ? -6.490 -8.275 6.298 1.00 84.50 72 ILE A CA 1
ATOM 555 C C . ILE A 1 72 ? -7.956 -8.468 6.686 1.00 84.50 72 ILE A C 1
ATOM 557 O O . ILE A 1 72 ? -8.360 -8.117 7.796 1.00 84.50 72 ILE A O 1
ATOM 561 N N . CYS A 1 73 ? -8.784 -8.950 5.759 1.00 77.94 73 CYS A N 1
ATOM 562 C CA . CYS A 1 73 ? -10.226 -9.062 5.966 1.00 77.94 73 CYS A CA 1
ATOM 563 C C . CYS A 1 73 ? -10.657 -10.481 6.357 1.00 77.94 73 CYS A C 1
ATOM 565 O O . CYS A 1 73 ? -11.796 -10.673 6.782 1.00 77.94 73 CYS A O 1
ATOM 567 N N . GLY A 1 74 ? -9.743 -11.450 6.270 1.00 73.31 74 GLY A N 1
ATOM 568 C CA . GLY A 1 74 ? -9.989 -12.846 6.599 1.00 73.31 74 GLY A CA 1
ATOM 569 C C . GLY A 1 74 ? -10.806 -13.583 5.536 1.00 73.31 74 GLY A C 1
ATOM 570 O O . GLY A 1 74 ? -11.483 -12.989 4.690 1.00 73.31 74 GLY A O 1
ATOM 571 N N . ALA A 1 75 ? -10.768 -14.916 5.617 1.00 63.62 75 ALA A N 1
ATOM 572 C CA . ALA A 1 75 ? -11.415 -15.824 4.664 1.00 63.62 75 ALA A CA 1
ATOM 573 C C . ALA A 1 75 ? -12.949 -15.693 4.605 1.00 63.62 75 ALA A C 1
ATOM 575 O O . ALA A 1 75 ? -13.567 -16.129 3.639 1.00 63.62 75 ALA A O 1
ATOM 576 N N . SER A 1 76 ? -13.574 -15.098 5.624 1.00 64.44 76 SER A N 1
ATOM 577 C CA . SER A 1 76 ? -15.022 -14.864 5.676 1.00 64.44 76 SER A CA 1
ATOM 578 C C . SER A 1 76 ? -15.462 -13.570 4.986 1.00 64.44 76 SER A C 1
ATOM 580 O O . SER A 1 76 ? -16.663 -13.317 4.869 1.00 64.44 76 SER A O 1
ATOM 582 N N . SER A 1 77 ? -14.526 -12.734 4.527 1.00 66.06 77 SER A N 1
ATOM 583 C CA . SER A 1 77 ? -14.875 -11.489 3.848 1.00 66.06 77 SER A CA 1
ATOM 584 C C . SER A 1 77 ? -15.294 -11.741 2.396 1.00 66.06 77 SER A C 1
ATOM 586 O O . SER A 1 77 ? -14.546 -12.288 1.593 1.00 66.06 77 SER A O 1
ATOM 588 N N . LYS A 1 78 ? -16.499 -11.292 2.022 1.00 66.50 78 LYS A N 1
ATOM 589 C CA . LYS A 1 78 ? -17.012 -11.336 0.636 1.00 66.50 78 LYS A CA 1
ATOM 590 C C . LYS A 1 78 ? -16.432 -10.207 -0.237 1.00 66.50 78 LYS A C 1
ATOM 592 O O . LYS A 1 78 ? -17.125 -9.640 -1.080 1.00 66.50 78 LYS A O 1
ATOM 597 N N . LEU A 1 79 ? -15.193 -9.781 0.012 1.00 71.62 79 LEU A N 1
ATOM 598 C CA . LEU A 1 79 ? -14.617 -8.638 -0.695 1.00 71.62 79 LEU A CA 1
ATOM 599 C C . LEU A 1 79 ? -14.122 -9.061 -2.075 1.00 71.62 79 LEU A C 1
ATOM 601 O O . LEU A 1 79 ? -13.176 -9.825 -2.206 1.00 71.62 79 LEU A O 1
ATOM 605 N N . THR A 1 80 ? -14.754 -8.513 -3.108 1.00 78.56 80 THR A N 1
ATOM 606 C CA . THR A 1 80 ? -14.352 -8.739 -4.500 1.00 78.56 80 THR A CA 1
ATOM 607 C C . THR A 1 80 ? -13.220 -7.789 -4.890 1.00 78.56 80 THR A C 1
ATOM 609 O O . THR A 1 80 ? -13.240 -6.605 -4.528 1.00 78.56 80 THR A O 1
ATOM 612 N N . VAL A 1 81 ? -12.229 -8.273 -5.638 1.00 84.12 81 VAL A N 1
ATOM 613 C CA . VAL A 1 81 ? -11.210 -7.400 -6.234 1.00 84.12 81 VAL A CA 1
ATOM 614 C C . VAL A 1 81 ? -11.843 -6.596 -7.361 1.00 84.12 81 VAL A C 1
ATOM 616 O O . VAL A 1 81 ? -12.468 -7.152 -8.252 1.00 84.12 81 VAL A O 1
ATOM 619 N N . THR A 1 82 ? -11.690 -5.278 -7.296 1.00 86.75 82 THR A N 1
ATOM 620 C CA . THR A 1 82 ? -12.207 -4.337 -8.294 1.00 86.75 82 THR A CA 1
ATOM 621 C C . THR A 1 82 ?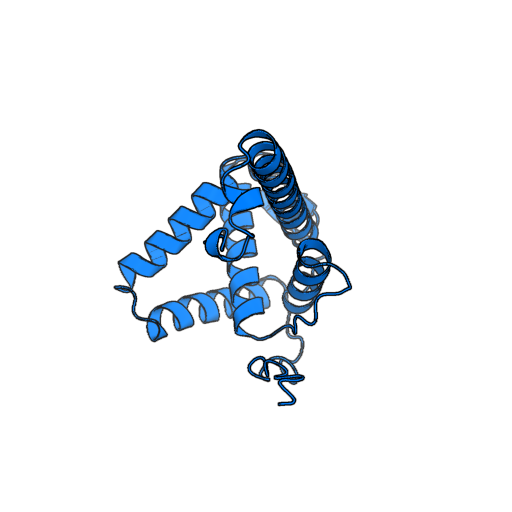 -11.101 -3.390 -8.724 1.00 86.75 82 THR A C 1
ATOM 623 O O . THR A 1 82 ? -10.170 -3.144 -7.948 1.00 86.75 82 THR A O 1
ATOM 626 N N . LEU A 1 83 ? -11.219 -2.798 -9.912 1.00 88.50 83 LEU A N 1
ATOM 627 C CA . LEU A 1 83 ? -10.209 -1.876 -10.440 1.00 88.50 83 LEU A CA 1
ATOM 628 C C . LEU A 1 83 ? -9.832 -0.741 -9.455 1.00 88.50 83 LEU A C 1
ATOM 630 O O . LEU A 1 83 ? -8.639 -0.535 -9.219 1.00 88.50 83 LEU A O 1
ATOM 634 N N . PRO A 1 84 ? -10.778 -0.076 -8.751 1.00 89.31 84 PRO A N 1
ATOM 635 C CA . PRO A 1 84 ? -10.423 0.926 -7.744 1.00 89.31 84 PRO A CA 1
ATOM 636 C C . PRO A 1 84 ? -9.619 0.373 -6.559 1.00 89.31 84 PRO A C 1
ATOM 638 O O . PRO A 1 84 ? -8.799 1.090 -5.984 1.00 89.31 84 PRO A O 1
ATOM 641 N N . ARG A 1 85 ? -9.845 -0.885 -6.151 1.00 89.75 85 ARG A N 1
ATOM 642 C CA . ARG A 1 85 ? -9.056 -1.522 -5.081 1.00 89.75 85 ARG A CA 1
ATOM 643 C C . ARG A 1 85 ? -7.644 -1.824 -5.564 1.00 89.75 85 ARG A C 1
ATOM 645 O O . ARG A 1 85 ? -6.699 -1.524 -4.843 1.00 89.75 85 ARG A O 1
ATOM 652 N N . VAL A 1 86 ? -7.515 -2.341 -6.783 1.00 92.88 86 VAL A N 1
ATOM 653 C CA . VAL A 1 86 ? -6.216 -2.623 -7.402 1.00 92.88 86 VAL A CA 1
ATOM 654 C C . VAL A 1 86 ? -5.396 -1.339 -7.539 1.00 92.88 86 VAL A C 1
ATOM 656 O O . VAL A 1 86 ? -4.243 -1.306 -7.118 1.00 92.88 86 VAL A O 1
ATOM 659 N N . ALA A 1 87 ? -6.005 -0.240 -7.993 1.00 93.56 87 ALA A N 1
ATOM 660 C CA . ALA A 1 87 ? -5.326 1.052 -8.094 1.00 93.56 87 ALA A CA 1
ATOM 661 C C . ALA A 1 87 ? -4.842 1.588 -6.731 1.00 93.56 87 ALA A C 1
ATOM 663 O O . ALA A 1 87 ? -3.751 2.148 -6.622 1.00 93.56 87 ALA A O 1
ATOM 664 N N . ARG A 1 88 ? -5.612 1.378 -5.653 1.00 94.44 88 ARG A N 1
ATOM 665 C CA . ARG A 1 88 ? -5.181 1.733 -4.287 1.00 94.44 88 ARG A CA 1
ATOM 666 C C . ARG A 1 88 ? -3.999 0.889 -3.816 1.00 94.44 88 ARG A C 1
ATOM 668 O O . ARG A 1 88 ? -3.126 1.414 -3.133 1.00 94.44 88 ARG A O 1
ATOM 675 N N . VAL A 1 89 ? -3.958 -0.396 -4.163 1.00 95.81 89 VAL A N 1
ATOM 676 C CA . VAL A 1 89 ? -2.819 -1.265 -3.832 1.00 95.81 89 VAL A CA 1
ATOM 677 C C . VAL A 1 89 ? -1.582 -0.877 -4.643 1.00 95.81 89 VAL A C 1
ATOM 679 O O . VAL A 1 89 ? -0.498 -0.828 -4.068 1.00 95.81 89 VAL A O 1
ATOM 682 N N . ALA A 1 90 ? -1.740 -0.508 -5.919 1.00 96.69 90 ALA A N 1
ATOM 683 C CA . ALA A 1 90 ? -0.650 0.030 -6.741 1.00 96.69 90 ALA A CA 1
ATOM 684 C C . ALA A 1 90 ? -0.042 1.289 -6.109 1.00 96.69 90 ALA A C 1
ATOM 686 O O . ALA A 1 90 ? 1.171 1.387 -5.960 1.00 96.69 90 ALA A O 1
ATOM 687 N N . PHE A 1 91 ? -0.884 2.206 -5.623 1.00 97.69 91 PHE A N 1
ATOM 688 C CA . PHE A 1 91 ? -0.428 3.370 -4.861 1.00 97.69 91 PHE A CA 1
ATOM 689 C C . PHE A 1 91 ? 0.379 2.988 -3.612 1.00 97.69 91 PHE A C 1
ATOM 691 O O . PHE A 1 91 ? 1.450 3.542 -3.379 1.00 97.69 91 PHE A O 1
ATOM 698 N N . LEU A 1 92 ? -0.088 2.013 -2.824 1.00 97.56 92 LEU A N 1
ATOM 699 C CA . LEU A 1 92 ? 0.651 1.550 -1.643 1.00 97.56 92 LEU A CA 1
ATOM 700 C C . LEU A 1 92 ? 2.005 0.931 -2.007 1.00 97.56 92 LEU A C 1
ATOM 702 O O . LEU A 1 92 ? 2.986 1.159 -1.300 1.00 97.56 92 LEU A O 1
ATOM 706 N N . ARG A 1 93 ? 2.068 0.156 -3.095 1.00 97.31 93 ARG A N 1
ATOM 707 C CA . ARG A 1 93 ? 3.311 -0.448 -3.587 1.00 97.31 93 ARG A CA 1
ATOM 708 C C . ARG A 1 93 ? 4.283 0.609 -4.103 1.00 97.31 93 ARG A C 1
ATOM 710 O O . ARG A 1 93 ? 5.456 0.555 -3.749 1.00 97.31 93 ARG A O 1
ATOM 717 N N . ASN A 1 94 ? 3.796 1.599 -4.849 1.00 96.81 94 ASN A N 1
ATOM 718 C CA . ASN A 1 94 ? 4.592 2.740 -5.291 1.00 96.81 94 ASN A CA 1
ATOM 719 C C . ASN A 1 94 ? 5.195 3.499 -4.097 1.00 96.81 94 ASN A C 1
ATOM 721 O O . ASN A 1 94 ? 6.413 3.663 -4.035 1.00 96.81 94 ASN A O 1
ATOM 725 N N . GLN A 1 95 ? 4.379 3.844 -3.094 1.00 97.00 95 GLN A N 1
ATOM 726 C CA . GLN A 1 95 ? 4.877 4.515 -1.891 1.00 97.00 95 GLN A CA 1
ATOM 727 C C . GLN A 1 95 ? 5.888 3.652 -1.127 1.00 97.00 95 GLN A C 1
ATOM 729 O O . GLN A 1 95 ? 6.864 4.174 -0.594 1.00 97.00 95 GLN A O 1
ATOM 734 N N . TYR A 1 96 ? 5.684 2.331 -1.084 1.00 96.88 96 TYR A N 1
ATOM 735 C CA . TYR A 1 96 ? 6.637 1.415 -0.459 1.00 96.88 96 TYR A CA 1
ATOM 736 C C . TYR A 1 96 ? 8.006 1.498 -1.130 1.00 96.88 96 TYR A C 1
ATOM 738 O O . TYR A 1 96 ? 9.011 1.610 -0.434 1.00 96.88 96 TYR A O 1
ATOM 746 N N . VAL A 1 97 ? 8.053 1.475 -2.463 1.00 94.94 97 VAL A N 1
ATOM 747 C CA . VAL A 1 97 ? 9.305 1.586 -3.222 1.00 94.94 97 VAL A CA 1
ATOM 748 C C . VAL A 1 97 ? 9.973 2.939 -2.975 1.00 94.94 97 VAL A C 1
ATOM 750 O O . VAL A 1 97 ? 11.167 2.975 -2.681 1.00 94.94 97 VAL A O 1
ATOM 753 N N . CYS A 1 98 ? 9.221 4.042 -3.015 1.00 93.00 98 CYS A N 1
ATOM 754 C CA . CYS A 1 98 ? 9.760 5.371 -2.714 1.00 93.00 98 CYS A CA 1
ATOM 755 C C . CYS A 1 98 ? 10.389 5.429 -1.314 1.00 93.00 98 CYS A C 1
ATOM 757 O O . CYS A 1 98 ? 11.531 5.852 -1.158 1.00 93.00 98 CYS A O 1
ATOM 759 N N . ASP A 1 99 ? 9.690 4.940 -0.293 1.00 93.75 99 ASP A N 1
ATOM 760 C CA . ASP A 1 99 ? 10.199 4.967 1.079 1.00 93.75 99 ASP A CA 1
ATOM 761 C C . ASP A 1 99 ? 11.386 4.010 1.275 1.00 93.75 99 ASP A C 1
ATOM 763 O O . ASP A 1 99 ? 12.347 4.339 1.971 1.00 93.75 99 ASP A O 1
ATOM 767 N N . ALA A 1 100 ? 11.336 2.823 0.667 1.00 91.56 100 ALA A N 1
ATOM 768 C CA . ALA A 1 100 ? 12.377 1.805 0.775 1.00 91.56 100 ALA A CA 1
ATOM 769 C C . ALA A 1 100 ? 13.697 2.263 0.144 1.00 91.56 100 ALA A C 1
ATOM 771 O O . ALA A 1 100 ? 14.764 2.023 0.713 1.00 91.56 100 ALA A O 1
ATOM 772 N N . THR A 1 101 ? 13.611 2.947 -1.000 1.00 86.25 101 THR A N 1
ATOM 773 C CA . THR A 1 101 ? 14.772 3.494 -1.716 1.00 86.25 101 THR A CA 1
ATOM 774 C C . THR A 1 101 ? 15.402 4.676 -0.979 1.00 86.25 101 THR A C 1
ATOM 776 O O . THR A 1 101 ? 16.621 4.833 -1.010 1.00 86.25 101 THR A O 1
ATOM 779 N N . ILE A 1 102 ? 14.612 5.471 -0.248 1.00 85.31 102 ILE A N 1
ATOM 780 C CA . ILE A 1 102 ? 15.116 6.568 0.597 1.00 85.31 102 ILE A CA 1
ATOM 781 C C . ILE A 1 102 ? 15.748 6.040 1.893 1.00 85.31 102 ILE A C 1
ATOM 783 O O . ILE A 1 102 ? 16.763 6.563 2.347 1.00 85.31 102 ILE A O 1
ATOM 787 N N . ALA A 1 103 ? 15.163 5.008 2.507 1.00 78.81 103 ALA A N 1
ATOM 788 C CA . ALA A 1 103 ? 15.565 4.535 3.831 1.00 78.81 103 ALA A CA 1
ATOM 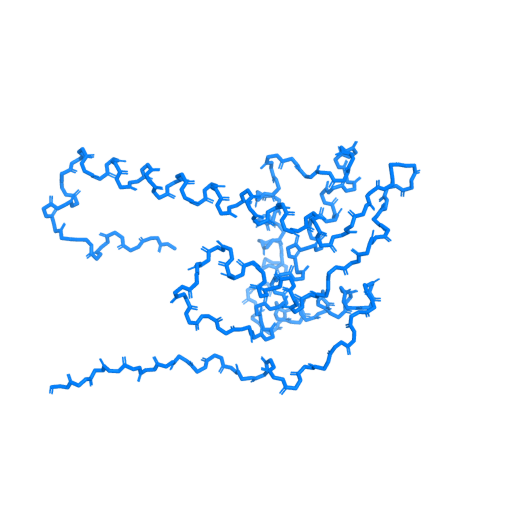789 C C . ALA A 1 103 ? 16.939 3.836 3.875 1.00 78.81 103 ALA A C 1
ATOM 791 O O . ALA A 1 103 ? 17.451 3.609 4.970 1.00 78.81 103 ALA A O 1
ATOM 792 N N . ALA A 1 104 ? 17.510 3.451 2.724 1.00 72.69 104 ALA A N 1
ATOM 793 C CA . ALA A 1 104 ? 18.778 2.714 2.610 1.00 72.69 104 ALA A CA 1
ATOM 794 C C . ALA A 1 104 ? 18.873 1.468 3.526 1.00 72.69 104 ALA A C 1
ATOM 796 O O . ALA A 1 104 ? 19.955 1.038 3.921 1.00 72.69 104 ALA A O 1
ATOM 797 N N . ASN A 1 105 ? 17.731 0.864 3.870 1.00 82.56 105 ASN A N 1
ATOM 798 C CA . ASN A 1 105 ? 17.618 -0.198 4.873 1.00 82.56 105 ASN A CA 1
ATOM 799 C C . ASN A 1 105 ? 17.295 -1.554 4.227 1.00 82.56 105 ASN A C 1
ATOM 801 O O . ASN A 1 105 ? 16.318 -2.219 4.579 1.00 82.56 105 ASN A O 1
ATOM 805 N N . GLY A 1 106 ? 18.076 -1.936 3.212 1.00 82.50 106 GLY A N 1
ATOM 806 C CA . GLY A 1 106 ? 17.903 -3.214 2.510 1.00 82.50 106 GLY A CA 1
ATOM 807 C C . GLY A 1 106 ? 16.490 -3.411 1.946 1.00 82.50 106 GLY A C 1
ATOM 808 O O . GLY A 1 106 ? 15.923 -4.492 2.083 1.00 82.50 106 GLY A O 1
ATOM 809 N N . GLY A 1 107 ? 15.892 -2.345 1.405 1.00 87.50 107 GLY A N 1
ATOM 810 C CA . GLY A 1 107 ? 14.554 -2.371 0.814 1.00 87.50 107 GLY A CA 1
ATOM 811 C C . GLY A 1 107 ? 13.403 -2.364 1.823 1.00 87.50 107 GLY A C 1
ATOM 812 O O . GLY A 1 107 ? 12.246 -2.443 1.422 1.00 87.50 107 GLY A O 1
ATOM 813 N N . LYS A 1 108 ? 13.676 -2.272 3.131 1.00 92.19 108 LYS A N 1
ATOM 814 C CA . LYS A 1 108 ? 12.639 -2.271 4.173 1.00 92.19 108 LYS A CA 1
ATOM 815 C C . LYS A 1 108 ? 12.256 -0.856 4.583 1.00 92.19 108 LYS A C 1
ATOM 817 O O . LYS A 1 108 ? 13.098 -0.074 5.023 1.00 92.19 108 LYS A O 1
ATOM 822 N N . VAL A 1 109 ? 10.958 -0.571 4.559 1.00 92.75 109 VAL A N 1
ATOM 823 C CA . VAL A 1 109 ? 10.408 0.688 5.081 1.00 92.75 109 VAL A CA 1
ATOM 824 C C . VAL A 1 109 ? 10.377 0.720 6.615 1.00 92.75 109 VAL A C 1
ATOM 826 O O . VAL A 1 109 ? 10.192 -0.304 7.283 1.00 92.75 109 VAL A O 1
ATOM 829 N N . GLY A 1 110 ? 10.528 1.918 7.182 1.00 89.25 110 GLY A N 1
ATOM 830 C CA . GLY A 1 110 ? 10.531 2.153 8.627 1.00 89.25 110 GLY A CA 1
ATOM 831 C C . GLY A 1 110 ? 9.147 2.140 9.293 1.00 89.25 110 GLY A C 1
ATOM 832 O O . GLY A 1 110 ? 8.125 1.747 8.718 1.00 89.25 110 GLY A O 1
ATOM 833 N N . SER A 1 111 ? 9.106 2.584 10.552 1.00 89.25 111 SER A N 1
ATOM 834 C CA . SER A 1 111 ? 7.860 2.765 11.314 1.00 89.25 111 SER A CA 1
ATOM 835 C C . SER A 1 111 ? 6.967 3.866 10.730 1.00 89.25 111 SER A C 1
ATOM 837 O O . SER A 1 111 ? 5.755 3.677 10.699 1.00 89.25 111 SER A O 1
ATOM 839 N N . GLY A 1 112 ? 7.561 4.940 10.198 1.00 91.56 112 GLY A N 1
ATOM 840 C CA . GLY A 1 112 ? 6.859 6.094 9.614 1.00 91.56 112 GLY A CA 1
ATOM 841 C C . GLY A 1 112 ? 6.218 5.864 8.240 1.00 91.56 112 GLY A C 1
ATOM 842 O O . GLY A 1 112 ? 5.615 6.780 7.698 1.00 91.56 112 GLY A O 1
ATOM 843 N N . PHE A 1 113 ? 6.303 4.652 7.677 1.00 95.50 113 PHE A N 1
ATOM 844 C CA . PHE A 1 113 ? 5.733 4.338 6.359 1.00 95.50 113 PHE A CA 1
ATOM 845 C C . PHE A 1 113 ? 4.259 4.752 6.224 1.00 95.50 113 PHE A C 1
ATOM 847 O O . PHE A 1 113 ? 3.860 5.352 5.234 1.00 95.50 113 PHE A O 1
ATOM 854 N N . TRP A 1 114 ? 3.432 4.447 7.229 1.00 95.38 114 TRP A N 1
ATOM 855 C CA . TRP A 1 114 ? 2.003 4.763 7.164 1.00 95.38 114 TRP A CA 1
ATOM 856 C C . TRP A 1 114 ? 1.727 6.267 7.257 1.00 95.38 114 TRP A C 1
ATOM 858 O O . TRP A 1 114 ? 0.808 6.745 6.599 1.00 95.38 114 TRP A O 1
ATOM 868 N N . ASP A 1 115 ? 2.554 7.012 7.991 1.00 95.44 115 ASP A N 1
ATOM 869 C CA . ASP A 1 115 ? 2.451 8.472 8.072 1.00 95.44 115 ASP A CA 1
ATOM 870 C C . ASP A 1 115 ? 2.845 9.125 6.735 1.00 95.44 115 ASP A C 1
ATOM 872 O O . ASP A 1 115 ? 2.238 10.112 6.306 1.00 95.44 115 ASP A O 1
ATOM 876 N N . ASN A 1 116 ? 3.821 8.540 6.032 1.00 95.50 116 ASN A N 1
ATOM 877 C CA . ASN A 1 116 ? 4.211 8.955 4.686 1.00 95.50 116 ASN A CA 1
ATOM 878 C C . ASN A 1 116 ? 3.108 8.660 3.663 1.00 95.50 116 ASN A C 1
ATOM 880 O O . ASN A 1 116 ? 2.782 9.530 2.858 1.00 95.50 116 ASN A O 1
ATOM 884 N N . VAL A 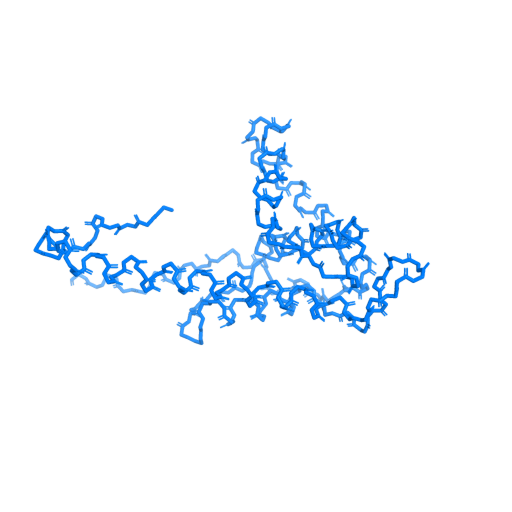1 117 ? 2.476 7.482 3.736 1.00 96.81 117 VAL A N 1
ATOM 885 C CA . VAL A 1 117 ? 1.292 7.136 2.927 1.00 96.81 117 VAL A CA 1
ATOM 886 C C . VAL A 1 117 ? 0.167 8.151 3.146 1.00 96.81 117 VAL A C 1
ATOM 888 O O . VAL A 1 117 ? -0.375 8.682 2.175 1.00 96.81 117 VAL A O 1
ATOM 891 N N . ASP A 1 118 ? -0.168 8.462 4.400 1.00 96.44 118 ASP A N 1
ATOM 892 C CA . ASP A 1 118 ? -1.215 9.437 4.728 1.00 96.44 118 ASP A CA 1
ATOM 893 C C . ASP A 1 118 ? -0.854 10.844 4.222 1.00 96.44 118 ASP A C 1
ATOM 895 O O . ASP A 1 118 ? -1.705 11.563 3.689 1.00 96.44 118 ASP A O 1
ATOM 899 N N . THR A 1 119 ? 0.423 11.219 4.316 1.00 96.88 119 THR A N 1
ATOM 900 C CA . THR A 1 119 ? 0.937 12.485 3.781 1.00 96.88 119 THR A CA 1
ATOM 901 C C . THR A 1 119 ? 0.819 12.543 2.260 1.00 96.88 119 THR A C 1
ATOM 903 O O . THR A 1 119 ? 0.300 13.528 1.738 1.00 96.88 119 THR A O 1
ATOM 906 N N . ALA A 1 120 ? 1.229 11.495 1.546 1.00 95.94 120 ALA A N 1
ATOM 907 C CA . ALA A 1 120 ? 1.125 11.417 0.092 1.00 95.94 120 ALA A CA 1
ATOM 908 C C . ALA A 1 120 ? -0.340 11.476 -0.374 1.00 95.94 120 ALA A C 1
ATOM 910 O O . ALA A 1 120 ? -0.671 12.217 -1.300 1.00 95.94 120 ALA A O 1
ATOM 911 N N . LEU A 1 121 ? -1.249 10.779 0.319 1.00 95.12 121 LEU A N 1
ATOM 912 C CA . LEU A 1 121 ? -2.688 10.853 0.048 1.00 95.12 121 LEU A CA 1
ATOM 913 C C . LEU A 1 121 ? -3.245 12.265 0.240 1.00 95.12 121 LEU A C 1
ATOM 915 O O . LEU A 1 121 ? -4.022 12.735 -0.593 1.00 95.12 121 LEU A O 1
ATOM 919 N N . ARG A 1 122 ? -2.853 12.945 1.323 1.00 96.25 122 ARG A N 1
ATOM 920 C CA . ARG A 1 122 ? -3.245 14.337 1.571 1.00 96.25 122 ARG A CA 1
ATOM 921 C C . ARG A 1 122 ? -2.736 15.256 0.461 1.00 96.25 122 ARG A C 1
ATOM 923 O O . ARG A 1 122 ? -3.519 16.036 -0.066 1.00 96.25 122 ARG A O 1
ATOM 930 N N . VAL A 1 123 ? -1.477 15.110 0.049 1.00 96.19 123 VAL A N 1
ATOM 931 C CA . VAL A 1 123 ? -0.889 15.909 -1.039 1.00 96.19 123 VAL A CA 1
ATOM 932 C C . VAL A 1 123 ? -1.665 15.730 -2.345 1.00 96.19 123 VAL A C 1
ATOM 934 O O . VAL A 1 123 ? -1.985 16.724 -2.995 1.00 96.19 123 VAL A O 1
ATOM 937 N N . VAL A 1 124 ? -2.023 14.496 -2.720 1.00 94.81 124 VAL A N 1
ATOM 938 C CA . VAL A 1 124 ? -2.838 14.234 -3.923 1.00 94.81 124 VAL A CA 1
ATOM 939 C C . VAL A 1 124 ? -4.188 14.951 -3.833 1.00 94.81 124 VAL A C 1
ATOM 941 O O . VAL A 1 124 ? -4.600 15.618 -4.784 1.00 94.81 124 VAL A O 1
ATOM 944 N N . ARG A 1 125 ? -4.866 14.857 -2.685 1.00 94.25 125 ARG A N 1
ATOM 945 C CA . ARG A 1 125 ? -6.171 15.494 -2.461 1.00 94.25 125 ARG A CA 1
ATOM 946 C C . ARG A 1 125 ? -6.109 17.015 -2.529 1.00 94.25 125 ARG A C 1
ATOM 948 O O . ARG A 1 125 ? -6.897 17.626 -3.249 1.00 94.25 125 ARG A O 1
ATOM 955 N N . GLU A 1 126 ? -5.152 17.618 -1.832 1.00 96.25 126 GLU A N 1
ATOM 956 C CA . GLU A 1 126 ? -4.976 19.071 -1.776 1.00 96.25 126 GLU A CA 1
ATOM 957 C C . GLU A 1 126 ? -4.577 19.637 -3.144 1.00 96.25 126 GLU A C 1
ATOM 959 O O . GLU A 1 126 ? -5.167 20.616 -3.605 1.00 96.25 126 GLU A O 1
ATOM 964 N N . THR A 1 127 ? -3.653 18.973 -3.847 1.00 96.12 127 THR A N 1
AT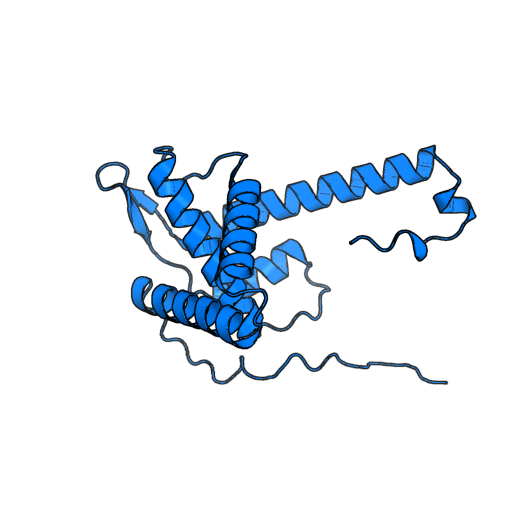OM 965 C CA . THR A 1 127 ? -3.193 19.377 -5.189 1.00 96.12 127 THR A CA 1
ATOM 966 C C . THR A 1 127 ? -4.346 19.425 -6.190 1.00 96.12 127 THR A C 1
ATOM 968 O O . THR A 1 127 ? -4.428 20.332 -7.021 1.00 96.12 127 THR A O 1
ATOM 971 N N . HIS A 1 128 ? -5.272 18.471 -6.096 1.00 94.44 128 HIS A N 1
ATOM 972 C CA . HIS A 1 128 ? -6.426 18.384 -6.984 1.00 94.44 128 HIS A CA 1
ATOM 973 C C . HIS A 1 128 ? -7.701 18.999 -6.400 1.00 94.44 128 HIS A C 1
ATOM 975 O O . HIS A 1 128 ? -8.756 18.863 -7.011 1.00 94.44 128 HIS A O 1
ATOM 981 N N . LYS A 1 129 ? -7.613 19.730 -5.280 1.00 93.75 129 LYS A N 1
ATOM 982 C CA . LYS A 1 129 ? -8.749 20.411 -4.632 1.00 93.75 129 LYS A CA 1
ATOM 983 C C . LYS A 1 129 ? -9.935 19.475 -4.361 1.00 93.75 129 LYS A C 1
ATOM 985 O O . LYS A 1 129 ? -11.079 19.853 -4.595 1.00 93.75 129 LYS A O 1
ATOM 990 N N . GLU A 1 130 ? -9.651 18.252 -3.915 1.00 90.31 130 GLU A N 1
ATOM 991 C CA . GLU A 1 130 ? -10.652 17.204 -3.646 1.00 90.31 130 GLU A CA 1
ATOM 992 C C . GLU A 1 130 ? -11.510 16.809 -4.875 1.00 90.31 130 GLU A C 1
ATOM 994 O O . GLU A 1 130 ? -12.575 16.207 -4.738 1.00 90.31 130 GLU A O 1
ATOM 999 N N . ASP A 1 131 ? -11.051 17.112 -6.097 1.00 94.12 131 ASP A N 1
ATOM 1000 C CA . ASP A 1 131 ? -11.712 16.727 -7.350 1.00 94.12 131 ASP A CA 1
ATOM 1001 C C . ASP A 1 131 ? -11.588 15.212 -7.578 1.00 94.12 131 ASP A C 1
ATOM 1003 O O . ASP A 1 131 ? -10.512 14.686 -7.882 1.00 94.12 131 ASP A O 1
ATOM 1007 N N . SER A 1 132 ? -12.707 14.498 -7.434 1.00 90.62 132 SER A N 1
ATOM 1008 C CA . SER A 1 132 ? -12.755 13.035 -7.500 1.00 90.62 132 SER A CA 1
ATOM 1009 C C . SER A 1 132 ? -12.311 12.470 -8.850 1.00 90.62 132 SER A C 1
ATOM 1011 O O . SER A 1 132 ? -11.703 11.396 -8.881 1.00 90.62 132 SER A O 1
ATOM 1013 N N . ILE A 1 133 ? -12.556 13.180 -9.955 1.00 91.00 133 ILE A N 1
ATOM 1014 C CA . ILE A 1 133 ? -12.174 12.738 -11.301 1.00 91.00 133 ILE A CA 1
ATOM 1015 C C . ILE A 1 133 ? -10.658 12.824 -11.439 1.00 91.00 133 ILE A C 1
ATOM 1017 O O . ILE A 1 133 ? -10.015 11.849 -11.830 1.00 91.00 133 ILE A O 1
ATOM 1021 N N . LYS A 1 134 ? -10.067 13.957 -11.052 1.00 92.56 134 LYS A N 1
ATOM 1022 C CA . LYS A 1 134 ? -8.611 14.154 -11.122 1.00 92.56 134 LYS A CA 1
ATOM 1023 C C . LYS A 1 134 ? -7.861 13.224 -10.181 1.00 92.56 134 LYS A C 1
ATOM 1025 O O . LYS A 1 134 ? -6.851 12.647 -10.570 1.00 92.56 134 LYS A O 1
ATOM 1030 N N . ILE A 1 135 ? -8.376 13.020 -8.969 1.00 91.56 135 ILE A N 1
ATOM 1031 C CA . ILE A 1 135 ? -7.805 12.047 -8.033 1.00 91.56 135 ILE A CA 1
ATOM 1032 C C . ILE A 1 135 ? -7.857 10.647 -8.652 1.00 91.56 135 ILE A C 1
ATOM 1034 O O . ILE A 1 135 ? -6.847 9.950 -8.658 1.00 91.56 135 ILE A O 1
ATOM 1038 N N . THR A 1 136 ? -8.989 10.247 -9.236 1.00 91.06 136 THR A N 1
ATOM 1039 C CA . THR A 1 136 ? -9.104 8.946 -9.915 1.00 91.06 136 THR A CA 1
ATOM 1040 C C . THR A 1 136 ? -8.069 8.805 -11.032 1.00 91.06 136 THR A C 1
ATOM 1042 O O . THR A 1 136 ? -7.381 7.791 -11.081 1.00 91.06 136 THR A O 1
ATOM 1045 N N . GLN A 1 137 ? -7.869 9.840 -11.856 1.00 91.62 137 GLN A N 1
ATOM 1046 C CA . GLN A 1 137 ? -6.843 9.847 -12.907 1.00 91.62 137 GLN A CA 1
ATOM 1047 C C . GLN A 1 137 ? -5.424 9.627 -12.359 1.00 91.62 137 GLN A C 1
ATOM 1049 O O . GLN A 1 137 ? -4.645 8.901 -12.975 1.00 91.62 137 GLN A O 1
ATOM 1054 N N . VAL A 1 138 ? -5.089 10.195 -11.192 1.00 94.38 138 VAL A N 1
ATOM 1055 C CA . VAL A 1 138 ? -3.795 9.949 -10.531 1.00 94.38 138 VAL A CA 1
ATOM 1056 C C . VAL A 1 138 ? -3.631 8.471 -10.184 1.00 94.38 138 VAL A C 1
ATOM 1058 O O . VAL A 1 138 ? -2.617 7.875 -10.539 1.00 94.38 138 VAL A O 1
ATOM 1061 N N . PHE A 1 139 ? -4.625 7.863 -9.534 1.00 94.69 139 PHE A N 1
ATOM 1062 C CA . PHE A 1 139 ? -4.574 6.444 -9.167 1.00 94.69 139 PHE A CA 1
ATOM 1063 C C . PHE A 1 139 ? -4.539 5.524 -10.394 1.00 94.69 139 PHE A C 1
ATOM 1065 O O . PHE A 1 139 ? -3.810 4.534 -10.388 1.00 94.69 139 PHE A O 1
ATOM 1072 N N . THR A 1 140 ? -5.277 5.857 -11.456 1.00 92.00 140 THR A N 1
ATOM 1073 C CA . THR A 1 140 ? -5.232 5.120 -12.725 1.00 92.00 140 THR A CA 1
ATOM 1074 C C . THR A 1 140 ? -3.842 5.177 -13.345 1.00 92.00 140 THR A C 1
ATOM 1076 O O . THR A 1 140 ? -3.311 4.138 -13.722 1.00 92.00 140 THR A O 1
ATOM 1079 N N . ARG A 1 141 ? -3.215 6.359 -13.402 1.00 94.81 141 ARG A N 1
ATOM 1080 C CA . ARG A 1 141 ? -1.851 6.496 -13.925 1.00 94.81 141 ARG A CA 1
ATOM 1081 C C . ARG A 1 141 ? -0.859 5.646 -13.131 1.00 94.81 141 ARG A C 1
ATOM 1083 O O . ARG A 1 141 ? -0.102 4.896 -13.732 1.00 94.81 1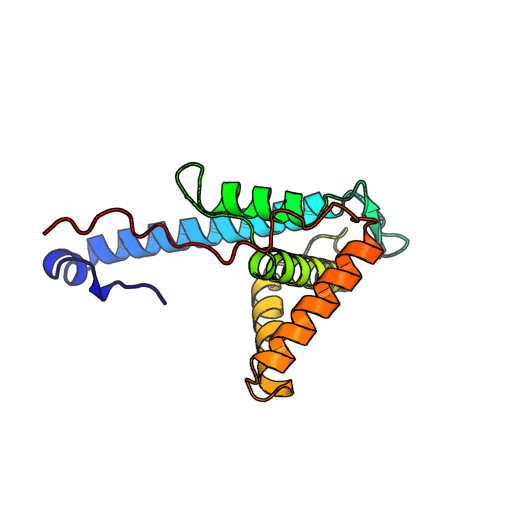41 ARG A O 1
ATOM 1090 N N . ILE A 1 142 ? -0.917 5.710 -11.801 1.00 95.81 142 ILE A N 1
ATOM 1091 C CA . ILE A 1 142 ? -0.048 4.913 -10.921 1.00 95.81 142 ILE A CA 1
ATOM 1092 C C . ILE A 1 142 ? -0.234 3.412 -11.171 1.00 95.81 142 ILE A C 1
ATOM 1094 O O . ILE A 1 142 ? 0.741 2.670 -11.223 1.00 95.81 142 ILE A O 1
ATOM 1098 N N . LEU A 1 143 ? -1.474 2.953 -11.363 1.00 94.56 143 LEU A N 1
ATOM 1099 C CA . LEU A 1 143 ? -1.747 1.557 -11.705 1.00 94.56 143 LEU A CA 1
ATOM 1100 C C . LEU A 1 143 ? -1.132 1.157 -13.055 1.00 94.56 143 LEU A C 1
ATOM 1102 O O . LEU A 1 143 ? -0.556 0.077 -13.168 1.00 94.56 143 LEU A O 1
ATOM 1106 N N . MET A 1 144 ? -1.248 2.007 -14.076 1.00 92.75 144 MET A N 1
ATOM 1107 C CA . MET A 1 144 ? -0.664 1.735 -15.393 1.00 92.75 144 MET A CA 1
ATOM 1108 C C . MET A 1 144 ? 0.868 1.685 -15.334 1.00 92.75 144 MET A C 1
ATOM 1110 O O . MET A 1 144 ? 1.473 0.812 -15.952 1.00 92.75 144 MET A O 1
ATOM 1114 N N . GLU A 1 145 ? 1.489 2.579 -14.562 1.00 94.50 145 GLU A N 1
ATOM 1115 C CA . GLU A 1 145 ? 2.936 2.592 -14.324 1.00 94.50 145 GLU A CA 1
ATOM 1116 C C . GLU A 1 145 ? 3.406 1.338 -13.571 1.00 94.50 145 GLU A C 1
ATOM 1118 O O . GLU A 1 145 ? 4.414 0.743 -13.953 1.00 94.50 145 GLU A O 1
ATOM 1123 N N . ASP A 1 146 ? 2.667 0.889 -12.548 1.00 94.62 146 ASP A N 1
ATOM 1124 C CA . ASP A 1 146 ? 2.956 -0.358 -11.821 1.00 94.62 146 ASP A CA 1
ATOM 1125 C C . ASP A 1 146 ? 2.952 -1.558 -12.779 1.00 94.62 146 ASP A C 1
ATOM 1127 O O . ASP A 1 146 ? 3.932 -2.301 -12.865 1.00 94.62 146 ASP A O 1
ATOM 1131 N N . ARG A 1 147 ? 1.898 -1.685 -13.592 1.00 91.88 147 ARG A N 1
ATOM 1132 C CA . ARG A 1 147 ? 1.769 -2.761 -14.584 1.00 91.88 147 ARG A CA 1
ATOM 1133 C C . ARG A 1 147 ? 2.902 -2.774 -15.596 1.00 91.88 147 ARG A C 1
ATOM 1135 O O . ARG A 1 147 ? 3.472 -3.830 -15.860 1.00 91.88 147 ARG A O 1
ATOM 1142 N N . ALA A 1 148 ? 3.250 -1.603 -16.125 1.00 91.19 148 ALA A N 1
ATOM 1143 C CA . ALA A 1 148 ? 4.360 -1.465 -17.058 1.00 91.19 148 ALA A CA 1
ATOM 1144 C C . ALA A 1 148 ? 5.701 -1.844 -16.410 1.00 91.19 148 ALA A C 1
ATOM 1146 O O . ALA A 1 148 ? 6.507 -2.535 -17.027 1.00 91.19 148 ALA A O 1
ATOM 1147 N N . THR A 1 149 ? 5.926 -1.438 -15.157 1.00 90.94 149 THR A N 1
ATOM 1148 C CA . THR A 1 149 ? 7.178 -1.696 -14.426 1.00 90.94 149 THR A CA 1
ATOM 1149 C C . THR A 1 149 ? 7.376 -3.183 -14.145 1.00 90.94 149 THR A C 1
ATOM 1151 O O . THR A 1 149 ? 8.484 -3.703 -14.262 1.00 90.94 149 THR A O 1
ATOM 1154 N N . TYR A 1 150 ? 6.303 -3.883 -13.778 1.00 88.69 150 TYR A N 1
ATOM 1155 C CA . TYR A 1 150 ? 6.378 -5.269 -13.317 1.00 88.69 150 TYR A CA 1
ATOM 1156 C C . TYR A 1 150 ? 5.899 -6.292 -14.355 1.00 88.69 150 TYR A C 1
ATOM 1158 O O . TYR A 1 150 ? 5.711 -7.457 -14.007 1.00 88.69 150 TYR A O 1
ATOM 1166 N N . ASN A 1 151 ? 5.754 -5.868 -15.619 1.00 79.44 151 ASN A N 1
ATOM 1167 C CA . ASN A 1 151 ? 5.274 -6.669 -16.753 1.00 79.44 151 ASN A CA 1
ATOM 1168 C C . ASN A 1 151 ? 3.951 -7.400 -16.465 1.00 79.44 151 ASN A C 1
ATOM 1170 O O . ASN A 1 151 ? 3.751 -8.545 -16.873 1.00 79.44 151 ASN A O 1
ATOM 1174 N N . ASP A 1 152 ? 3.051 -6.731 -15.747 1.00 77.44 152 ASP A N 1
ATOM 1175 C CA . ASP A 1 152 ? 1.747 -7.265 -15.373 1.00 77.44 152 ASP A CA 1
ATOM 1176 C C . ASP A 1 152 ? 0.681 -6.829 -16.384 1.00 77.44 152 ASP A C 1
ATOM 1178 O O . ASP A 1 152 ? 0.030 -5.792 -16.238 1.00 77.44 152 ASP A O 1
ATOM 1182 N N . PHE A 1 153 ? 0.539 -7.632 -17.438 1.00 67.06 153 PHE A N 1
ATOM 1183 C CA . PHE A 1 153 ? -0.458 -7.452 -18.496 1.00 67.06 153 PHE A CA 1
ATOM 1184 C C . PHE A 1 153 ? -1.627 -8.447 -18.375 1.00 67.06 153 PHE A C 1
ATOM 1186 O O . PHE A 1 153 ? -2.257 -8.768 -19.384 1.00 67.06 153 PHE A O 1
ATOM 1193 N N . GLU A 1 154 ? -1.903 -8.981 -17.176 1.00 63.59 154 GLU A N 1
ATOM 1194 C CA . GLU A 1 154 ? -3.074 -9.845 -16.966 1.00 63.59 154 GLU A CA 1
ATOM 1195 C C . GLU A 1 154 ? -4.374 -9.119 -17.378 1.00 63.59 154 GLU A C 1
ATOM 1197 O O . GLU A 1 154 ? -4.524 -7.912 -17.181 1.00 63.59 154 GLU A O 1
ATOM 1202 N N . SER A 1 155 ? -5.312 -9.859 -17.985 1.00 57.59 155 SER A N 1
ATOM 1203 C CA . SER A 1 155 ? -6.567 -9.301 -18.508 1.00 57.59 155 SER A CA 1
ATOM 1204 C C . SER A 1 155 ? -7.476 -8.783 -17.386 1.00 57.59 155 SER A C 1
ATOM 1206 O O . SER A 1 155 ? -7.770 -9.492 -16.421 1.00 57.59 155 SER A O 1
ATOM 1208 N N . ASP A 1 156 ? -7.978 -7.556 -17.558 1.00 64.69 156 ASP A N 1
ATOM 1209 C CA . ASP A 1 156 ? -8.910 -6.874 -16.650 1.00 64.69 156 ASP A CA 1
ATOM 1210 C C . ASP A 1 156 ? -10.353 -7.391 -16.731 1.00 64.69 156 ASP A C 1
ATOM 1212 O O . ASP A 1 156 ? -11.216 -6.893 -16.009 1.00 64.69 156 ASP A O 1
ATOM 1216 N N . GLU A 1 157 ? -10.622 -8.398 -17.572 1.00 56.16 157 GLU A N 1
ATOM 1217 C CA . GLU A 1 157 ? -11.959 -8.878 -17.966 1.00 56.16 157 GLU A CA 1
ATOM 1218 C C . GLU A 1 157 ? -12.926 -9.195 -16.807 1.00 56.16 157 GLU A C 1
ATOM 1220 O O . GLU A 1 157 ? -14.132 -9.288 -17.025 1.00 56.16 157 GLU A O 1
ATOM 1225 N N . ASN A 1 158 ? -12.444 -9.304 -15.563 1.00 57.62 158 ASN A N 1
ATOM 1226 C CA . ASN A 1 158 ? -13.261 -9.575 -14.376 1.00 57.62 158 ASN A CA 1
ATOM 1227 C C . ASN A 1 158 ? -13.237 -8.478 -13.286 1.00 57.62 158 ASN A C 1
ATOM 1229 O O . ASN A 1 158 ? -13.886 -8.651 -12.253 1.00 57.62 158 ASN A O 1
ATOM 1233 N N . LEU A 1 159 ? -12.518 -7.364 -13.472 1.00 65.88 159 LEU A N 1
ATOM 1234 C CA . LEU A 1 159 ? -12.302 -6.336 -12.433 1.00 65.88 159 LEU A CA 1
ATOM 1235 C C . LEU A 1 159 ? -13.289 -5.159 -12.473 1.00 65.88 159 LEU A C 1
ATOM 1237 O O . LEU A 1 159 ? -13.400 -4.422 -11.485 1.00 65.88 159 LEU A O 1
ATOM 1241 N N . ASP A 1 160 ? -14.003 -5.004 -13.590 1.00 58.25 160 ASP A N 1
ATOM 1242 C CA . ASP A 1 160 ? -14.938 -3.901 -13.862 1.00 58.25 160 ASP A CA 1
ATOM 1243 C C . ASP A 1 160 ? -16.359 -4.136 -13.349 1.00 58.25 160 ASP A C 1
ATOM 1245 O O . ASP A 1 160 ? -17.226 -3.267 -13.474 1.00 58.25 160 ASP A O 1
ATOM 1249 N N . ARG A 1 161 ? -16.612 -5.271 -12.690 1.00 53.84 161 ARG A N 1
ATOM 1250 C CA . ARG A 1 161 ? -17.814 -5.408 -11.869 1.00 53.84 161 ARG A CA 1
ATOM 1251 C C . ARG A 1 161 ? -17.649 -4.464 -10.680 1.00 53.84 161 ARG A C 1
ATOM 1253 O O . ARG A 1 161 ? -17.050 -4.825 -9.666 1.00 53.84 161 ARG A O 1
ATOM 1260 N N . LEU A 1 162 ? -18.121 -3.219 -10.831 1.00 43.66 162 LEU A N 1
ATOM 1261 C CA . LEU A 1 162 ? -18.433 -2.321 -9.717 1.00 43.66 162 LEU A CA 1
ATOM 1262 C C . LEU A 1 162 ? -19.014 -3.198 -8.623 1.00 43.66 162 LEU A C 1
ATOM 1264 O O . LEU A 1 162 ? -19.945 -3.938 -8.912 1.00 43.66 162 LEU A O 1
ATOM 1268 N N . ALA A 1 163 ? -18.393 -3.189 -7.441 1.00 43.19 163 ALA A N 1
ATOM 1269 C CA . ALA A 1 163 ? -18.750 -4.085 -6.355 1.00 43.19 163 ALA A CA 1
ATOM 1270 C C . ALA A 1 163 ? -20.270 -4.057 -6.171 1.00 43.19 163 ALA A C 1
ATOM 1272 O O . ALA A 1 163 ? -20.792 -3.115 -5.577 1.00 43.19 163 ALA A O 1
ATOM 1273 N N . GLU A 1 164 ? -20.959 -5.064 -6.709 1.00 40.09 164 GLU A N 1
ATOM 1274 C CA . GLU A 1 164 ? -22.338 -5.343 -6.373 1.00 40.09 164 GLU A CA 1
ATOM 1275 C C . GLU A 1 164 ? -22.251 -5.693 -4.899 1.00 40.09 164 GLU A C 1
ATOM 1277 O O . GLU A 1 164 ? -21.779 -6.759 -4.496 1.00 40.09 164 GLU A O 1
ATOM 1282 N N . VAL A 1 165 ? -22.562 -4.703 -4.066 1.00 41.44 165 VAL A N 1
ATOM 1283 C CA . VAL A 1 165 ? -22.919 -4.972 -2.690 1.00 41.44 165 VAL A CA 1
ATOM 1284 C C . VAL A 1 165 ? -24.079 -5.938 -2.832 1.00 41.44 165 VAL A C 1
ATOM 1286 O O . VAL A 1 165 ? -25.140 -5.552 -3.308 1.00 41.44 165 VAL A O 1
ATOM 1289 N N . LEU A 1 166 ? -23.833 -7.210 -2.522 1.00 41.09 166 LEU A N 1
ATOM 1290 C CA . LEU A 1 166 ? -24.897 -8.171 -2.311 1.00 41.09 166 LEU A CA 1
ATOM 1291 C C . LEU A 1 166 ? -25.754 -7.575 -1.195 1.00 41.09 166 LEU A C 1
ATOM 1293 O O . LEU A 1 166 ? -25.417 -7.697 -0.016 1.00 41.09 166 LEU A O 1
ATOM 1297 N N . GLU A 1 167 ? -26.819 -6.877 -1.576 1.00 38.41 167 GLU A N 1
ATOM 1298 C CA . GLU A 1 167 ? -27.984 -6.650 -0.736 1.00 38.41 167 GLU A CA 1
ATOM 1299 C C . GLU A 1 167 ? -28.612 -8.028 -0.507 1.00 38.41 167 GLU A C 1
ATOM 1301 O O . GLU A 1 167 ? -29.591 -8.405 -1.137 1.00 38.41 167 GLU A O 1
ATOM 1306 N N . SER A 1 168 ? -27.971 -8.845 0.329 1.00 41.69 168 SER A N 1
ATOM 1307 C CA . SER A 1 168 ? -28.579 -10.060 0.848 1.00 41.69 168 SER A CA 1
ATOM 1308 C C . SER A 1 168 ? -29.250 -9.714 2.173 1.00 41.69 168 SER A C 1
ATOM 1310 O O . SER A 1 168 ? -28.566 -9.510 3.181 1.00 41.69 168 SER A O 1
ATOM 1312 N N . ASP A 1 169 ? -30.579 -9.671 2.090 1.00 42.19 169 ASP A N 1
ATOM 1313 C CA . ASP A 1 169 ? -31.564 -10.021 3.115 1.00 42.19 169 ASP A CA 1
ATOM 1314 C C . ASP A 1 169 ? -31.929 -8.937 4.143 1.00 42.19 169 ASP A C 1
ATOM 1316 O O . ASP A 1 169 ? -31.614 -9.016 5.329 1.00 42.19 169 ASP A O 1
ATOM 1320 N N . VAL A 1 170 ? -32.711 -7.952 3.684 1.00 38.03 170 VAL A N 1
ATOM 1321 C CA . VAL A 1 170 ? -33.811 -7.408 4.498 1.00 38.03 170 VAL A CA 1
ATOM 1322 C C . VAL A 1 170 ? -35.093 -8.076 4.006 1.00 38.03 170 VAL A C 1
ATOM 1324 O O . VAL A 1 170 ? -35.798 -7.536 3.156 1.00 38.03 170 VAL A O 1
ATOM 1327 N N . GLU A 1 171 ? -35.372 -9.280 4.503 1.00 36.84 171 GLU A N 1
ATOM 1328 C CA . GLU A 1 171 ? -36.752 -9.767 4.519 1.00 36.84 171 GLU A CA 1
ATOM 1329 C C . GLU A 1 171 ? -37.471 -9.101 5.699 1.00 36.84 171 GLU A C 1
ATOM 1331 O O . GLU A 1 171 ? -36.975 -9.094 6.829 1.00 36.84 171 GLU A O 1
ATOM 1336 N N . VAL A 1 172 ? -38.589 -8.455 5.362 1.00 37.09 172 VAL A N 1
ATOM 1337 C CA . VAL A 1 172 ? -39.528 -7.742 6.242 1.00 37.09 172 VAL A CA 1
ATOM 1338 C C . VAL A 1 172 ? -40.348 -8.727 7.063 1.00 37.09 172 VAL A C 1
ATOM 1340 O O . VAL A 1 172 ? -40.808 -9.729 6.473 1.00 37.09 172 VAL A O 1
#